Protein AF-A0A094SNA3-F1 (afdb_monomer_lite)

Sequence (88 aa):
MQLILAISMRDADALAAADQASIRAISGNFAAADRELTLDSPDRFSNISLLIATHTRKIPHLLPGLTQLLGRELQTDGKGVAIIENTR

Organism: NCBI:txid449393

Foldseek 3Di:
DLVVQLVVVQVVQQVVQQVVQVVCQVVVPDDPQKDWAQDCDPDPQNQKIKIKGWGKDFRDDPDPCPCVVVVHTHMHIHIHIDMHGHPD

pLDDT: mean 90.63, std 9.09, range [57.84, 98.25]

Radius of gyration: 17.02 Å; chains: 1; bounding box: 40×24×48 Å

Structure (mmCIF, N/CA/C/O backbone):
data_AF-A0A094SNA3-F1
#
_entry.id   AF-A0A094SNA3-F1
#
loop_
_atom_site.group_PDB
_atom_site.id
_atom_site.type_symbol
_atom_site.label_atom_id
_atom_site.label_alt_id
_atom_site.label_comp_id
_atom_site.label_asym_id
_atom_site.label_entity_id
_atom_site.label_seq_id
_atom_site.pdbx_PDB_ins_code
_atom_site.Cartn_x
_atom_site.Cartn_y
_atom_site.Cartn_z
_atom_site.occupancy
_atom_site.B_iso_or_equiv
_atom_site.auth_seq_id
_atom_site.auth_comp_id
_atom_site.auth_asym_id
_atom_site.auth_atom_id
_atom_site.pdbx_PDB_model_num
ATOM 1 N N . MET A 1 1 ? -13.473 12.336 17.096 1.00 84.06 1 MET A N 1
ATOM 2 C CA . MET A 1 1 ? -12.413 11.361 17.448 1.00 84.06 1 MET A CA 1
ATOM 3 C C . MET A 1 1 ? -12.231 10.275 16.390 1.00 84.06 1 MET A C 1
ATOM 5 O O . MET A 1 1 ? -11.170 10.263 15.787 1.00 84.06 1 MET A O 1
ATOM 9 N N . GLN A 1 2 ? -13.235 9.431 16.091 1.00 90.62 2 GLN A N 1
ATOM 10 C CA . GLN A 1 2 ? -13.118 8.344 15.090 1.00 90.62 2 GLN A CA 1
ATOM 11 C C . GLN A 1 2 ? -12.570 8.809 13.728 1.00 90.62 2 GLN A C 1
ATOM 13 O O . GLN A 1 2 ? -11.684 8.170 13.173 1.00 90.62 2 GLN A O 1
ATOM 18 N N . LEU A 1 3 ? -13.073 9.935 13.211 1.00 91.75 3 LEU A N 1
ATOM 19 C CA . LEU A 1 3 ? -12.637 10.485 11.926 1.00 91.75 3 LEU A CA 1
ATOM 20 C C . LEU A 1 3 ? -11.158 10.894 11.932 1.00 91.75 3 LEU A C 1
ATOM 22 O O . LEU A 1 3 ? -10.434 10.568 11.002 1.00 91.75 3 LEU A O 1
ATOM 26 N N . ILE A 1 4 ? -10.706 11.567 12.993 1.00 94.50 4 ILE A N 1
ATOM 27 C CA . ILE A 1 4 ? -9.307 12.001 13.133 1.00 94.50 4 ILE A CA 1
ATOM 28 C C . ILE A 1 4 ? -8.391 10.775 13.132 1.00 94.50 4 ILE A C 1
ATOM 30 O O . ILE A 1 4 ? -7.414 10.736 12.394 1.00 94.50 4 ILE A O 1
ATOM 34 N N . LEU A 1 5 ? -8.755 9.743 13.898 1.00 94.38 5 LEU A N 1
ATOM 35 C CA . LEU A 1 5 ? -7.981 8.509 13.991 1.00 94.38 5 LEU A CA 1
ATOM 36 C C . LEU A 1 5 ? -7.925 7.775 12.640 1.00 94.38 5 LEU A C 1
ATOM 38 O O . LEU A 1 5 ? -6.859 7.327 12.229 1.00 94.38 5 LEU A O 1
ATOM 42 N N . ALA A 1 6 ? -9.044 7.733 11.909 1.00 93.94 6 ALA A N 1
ATOM 43 C CA . ALA A 1 6 ? -9.100 7.181 10.557 1.00 93.94 6 ALA A CA 1
ATOM 44 C C . ALA A 1 6 ? -8.192 7.936 9.568 1.00 93.94 6 ALA A C 1
ATOM 46 O O . ALA A 1 6 ? -7.518 7.297 8.763 1.00 93.94 6 ALA A O 1
ATOM 47 N N . ILE A 1 7 ? -8.148 9.272 9.639 1.00 95.56 7 ILE A N 1
ATOM 48 C CA . ILE A 1 7 ? -7.278 10.100 8.789 1.00 95.56 7 ILE A CA 1
ATOM 49 C C . ILE A 1 7 ? -5.807 9.822 9.107 1.00 95.56 7 ILE A C 1
ATOM 51 O O . ILE A 1 7 ? -5.053 9.458 8.211 1.00 95.56 7 ILE A O 1
ATOM 55 N N . SER A 1 8 ? -5.409 9.890 10.380 1.00 96.44 8 SER A N 1
ATOM 56 C CA . SER A 1 8 ? -4.015 9.649 10.770 1.00 96.44 8 SER A CA 1
ATOM 57 C C . SER A 1 8 ? -3.535 8.240 10.411 1.00 96.44 8 SER A C 1
ATOM 59 O O . 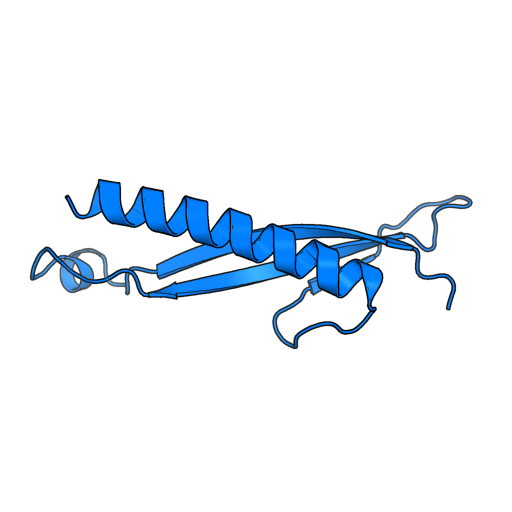SER A 1 8 ? -2.400 8.069 9.974 1.00 96.44 8 SER A O 1
ATOM 61 N N . MET A 1 9 ? -4.393 7.224 10.560 1.00 97.25 9 MET A N 1
ATOM 62 C CA . MET A 1 9 ? -4.062 5.862 10.130 1.00 97.25 9 MET A CA 1
ATOM 63 C C . MET A 1 9 ? -3.931 5.757 8.611 1.00 97.25 9 MET A C 1
ATOM 65 O O . MET A 1 9 ? -2.995 5.122 8.137 1.00 97.25 9 MET A O 1
ATOM 69 N N . ARG A 1 10 ? -4.827 6.396 7.847 1.00 96.25 10 ARG A N 1
ATOM 70 C CA . ARG A 1 10 ? -4.752 6.426 6.380 1.00 96.25 10 ARG A CA 1
ATOM 71 C C . ARG A 1 10 ? -3.439 7.041 5.901 1.00 96.25 10 ARG A C 1
ATOM 73 O O . ARG A 1 10 ? -2.823 6.483 4.997 1.00 96.25 10 ARG A O 1
ATOM 80 N N . ASP A 1 11 ? -3.013 8.149 6.500 1.00 97.12 11 ASP A N 1
ATOM 81 C CA . ASP A 1 11 ? -1.779 8.836 6.110 1.00 97.12 11 ASP A CA 1
ATOM 82 C C . ASP A 1 11 ? -0.544 7.982 6.435 1.00 97.12 11 ASP A C 1
ATOM 84 O O . ASP A 1 11 ? 0.343 7.819 5.595 1.00 97.12 11 ASP A O 1
ATOM 88 N N . ALA A 1 12 ? -0.522 7.358 7.618 1.00 97.56 12 ALA A N 1
ATOM 89 C CA . ALA A 1 12 ? 0.535 6.424 8.001 1.00 97.56 12 ALA A CA 1
ATOM 90 C C . ALA A 1 12 ? 0.605 5.206 7.061 1.00 97.56 12 ALA A C 1
ATOM 92 O O . ALA A 1 12 ? 1.696 4.772 6.694 1.00 97.56 12 ALA A O 1
ATOM 93 N N . ASP A 1 13 ? -0.545 4.674 6.643 1.00 97.75 13 ASP A N 1
ATOM 94 C CA . ASP A 1 13 ? -0.614 3.512 5.752 1.00 97.75 13 ASP A CA 1
ATOM 95 C C . ASP A 1 13 ? -0.233 3.849 4.315 1.00 97.75 13 ASP A C 1
ATOM 97 O O . ASP A 1 13 ? 0.401 3.034 3.650 1.00 97.75 13 ASP A O 1
ATOM 101 N N . ALA A 1 14 ? -0.565 5.050 3.836 1.00 97.44 14 ALA A N 1
ATOM 102 C CA . ALA A 1 14 ? -0.092 5.535 2.544 1.00 97.44 14 ALA A CA 1
ATOM 103 C C . ALA A 1 14 ? 1.439 5.666 2.528 1.00 97.44 14 ALA A C 1
ATOM 105 O O . ALA A 1 14 ? 2.081 5.218 1.578 1.00 97.44 14 ALA A O 1
ATOM 106 N N . LEU A 1 15 ? 2.030 6.205 3.602 1.00 98.25 15 LEU A N 1
ATOM 107 C CA . LEU A 1 15 ? 3.483 6.305 3.740 1.00 98.25 15 LEU A CA 1
ATOM 108 C C . LEU A 1 15 ? 4.147 4.921 3.795 1.00 98.25 15 LEU A C 1
ATOM 110 O O . LEU A 1 15 ? 5.112 4.674 3.074 1.00 98.25 15 LEU A O 1
ATOM 114 N N . ALA A 1 16 ? 3.605 4.002 4.598 1.00 98.12 16 ALA A N 1
ATOM 115 C CA . ALA A 1 16 ? 4.109 2.634 4.686 1.00 98.12 16 ALA A CA 1
ATOM 116 C C . ALA A 1 16 ? 4.007 1.897 3.342 1.00 98.12 16 ALA A C 1
ATOM 118 O O . ALA A 1 16 ? 4.938 1.20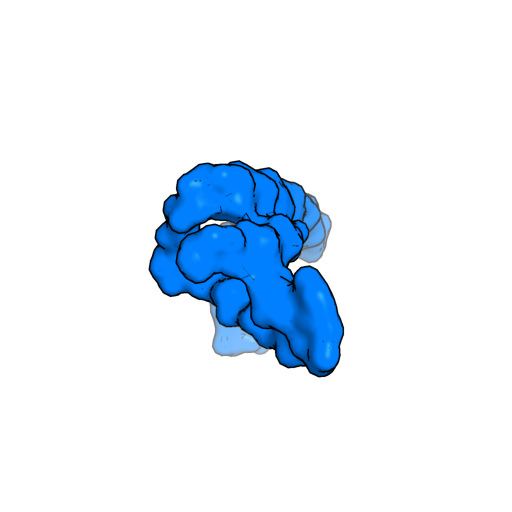3 2.942 1.00 98.12 16 ALA A O 1
ATOM 119 N N . ALA A 1 17 ? 2.899 2.060 2.617 1.00 98.19 17 ALA A N 1
ATOM 120 C CA . ALA A 1 17 ? 2.735 1.460 1.300 1.00 98.19 17 ALA A CA 1
ATOM 121 C C . ALA A 1 17 ? 3.740 2.031 0.282 1.00 98.19 17 ALA A C 1
ATOM 123 O O . ALA A 1 17 ? 4.268 1.277 -0.532 1.00 98.19 17 ALA A O 1
ATOM 124 N N . ALA A 1 18 ? 4.040 3.334 0.328 1.00 97.88 18 ALA A N 1
ATOM 125 C CA . ALA A 1 18 ? 5.037 3.963 -0.545 1.00 97.88 18 ALA A CA 1
ATOM 126 C C . ALA A 1 18 ? 6.467 3.459 -0.275 1.00 97.88 18 ALA A C 1
ATOM 128 O O . ALA A 1 18 ? 7.208 3.167 -1.218 1.00 97.88 18 ALA A O 1
ATOM 129 N N . ASP A 1 19 ? 6.833 3.294 0.997 1.00 98.00 19 ASP A N 1
ATOM 130 C CA . ASP A 1 19 ? 8.104 2.682 1.401 1.00 98.00 19 ASP A CA 1
ATOM 131 C C . ASP A 1 19 ? 8.208 1.232 0.896 1.00 98.00 19 ASP A C 1
ATOM 133 O O . ASP A 1 19 ? 9.172 0.849 0.230 1.00 98.00 19 ASP A O 1
ATOM 137 N N . GLN A 1 20 ? 7.144 0.448 1.092 1.00 97.88 20 GLN A N 1
ATOM 138 C CA . GLN A 1 20 ? 7.054 -0.919 0.581 1.00 97.88 20 GLN A CA 1
ATOM 139 C C . GLN A 1 20 ? 7.183 -0.988 -0.945 1.00 97.88 20 GLN A C 1
ATOM 141 O O . GLN A 1 20 ? 7.944 -1.817 -1.440 1.00 97.88 20 GLN A O 1
ATOM 146 N N . ALA A 1 21 ? 6.482 -0.128 -1.690 1.00 98.00 21 ALA A N 1
ATOM 147 C CA . ALA A 1 21 ? 6.593 -0.069 -3.147 1.00 98.00 21 ALA A CA 1
ATOM 148 C C . ALA A 1 21 ? 8.042 0.201 -3.577 1.00 98.00 21 ALA A C 1
ATOM 150 O O . ALA A 1 21 ? 8.550 -0.471 -4.469 1.00 98.00 21 ALA A O 1
ATOM 151 N N 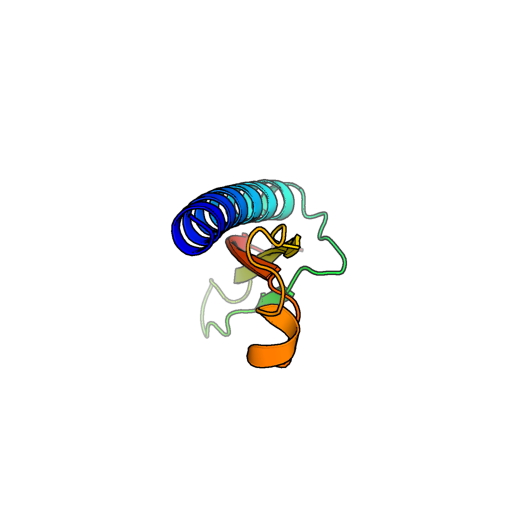. SER A 1 22 ? 8.728 1.118 -2.892 1.00 97.38 22 SER A N 1
ATOM 152 C CA . SER A 1 22 ? 10.121 1.476 -3.183 1.00 97.38 22 SER A CA 1
ATOM 153 C C . SER A 1 22 ? 11.081 0.307 -2.938 1.00 97.38 22 SER A C 1
ATOM 155 O O . SER A 1 22 ? 11.838 -0.077 -3.828 1.00 97.38 22 SER A O 1
ATOM 157 N N . ILE A 1 23 ? 11.017 -0.319 -1.758 1.00 97.50 23 ILE A N 1
ATOM 158 C CA . ILE A 1 23 ? 11.876 -1.461 -1.401 1.00 97.50 23 ILE A CA 1
ATOM 159 C C . ILE A 1 23 ? 11.656 -2.637 -2.362 1.00 97.50 23 ILE A C 1
ATOM 161 O O . ILE A 1 23 ? 12.609 -3.292 -2.797 1.00 97.50 23 ILE A O 1
ATOM 165 N N . ARG A 1 24 ? 10.399 -2.920 -2.710 1.00 96.06 24 ARG A N 1
ATOM 166 C CA . ARG A 1 24 ? 10.035 -4.037 -3.588 1.00 96.06 24 ARG A CA 1
ATOM 167 C C . ARG A 1 24 ? 10.408 -3.768 -5.043 1.00 96.06 24 ARG A C 1
ATOM 169 O O . ARG A 1 24 ? 10.900 -4.681 -5.695 1.00 96.06 24 ARG A O 1
ATOM 176 N N . ALA A 1 25 ? 10.271 -2.530 -5.518 1.00 95.06 25 ALA A N 1
ATOM 177 C CA . ALA A 1 25 ? 10.719 -2.121 -6.848 1.00 95.06 25 ALA A CA 1
ATOM 178 C C . ALA A 1 25 ? 12.230 -2.313 -7.036 1.00 95.06 25 ALA A C 1
ATOM 180 O O . ALA A 1 25 ? 12.659 -2.829 -8.062 1.00 95.06 25 ALA A O 1
ATOM 181 N N . ILE A 1 26 ? 13.026 -1.960 -6.020 1.00 93.56 26 ILE A N 1
ATOM 182 C CA . ILE A 1 26 ? 14.487 -2.115 -6.050 1.00 93.56 26 ILE A CA 1
ATOM 183 C C . ILE A 1 26 ? 14.893 -3.588 -5.940 1.00 93.56 26 ILE A C 1
ATOM 185 O O . ILE A 1 26 ? 15.755 -4.059 -6.675 1.00 93.56 26 ILE A O 1
ATOM 189 N N . SER A 1 27 ? 14.296 -4.322 -4.999 1.00 94.12 27 SER A N 1
ATOM 190 C CA . SER A 1 27 ? 14.685 -5.714 -4.737 1.00 94.12 27 SER A CA 1
ATOM 191 C C . SER A 1 27 ? 14.134 -6.709 -5.759 1.00 94.12 27 SER A C 1
ATOM 193 O O . SER A 1 27 ? 14.662 -7.812 -5.879 1.00 94.12 27 SER A O 1
ATOM 195 N N . GLY A 1 28 ? 13.057 -6.358 -6.466 1.00 92.44 28 GLY A N 1
ATOM 196 C CA . GLY A 1 28 ? 12.325 -7.266 -7.348 1.00 92.44 28 GLY A CA 1
ATOM 197 C C . GLY A 1 28 ? 11.557 -8.375 -6.617 1.00 92.44 28 GLY A C 1
ATOM 198 O O . GLY A 1 28 ? 11.073 -9.295 -7.274 1.00 92.44 28 GLY A O 1
ATOM 199 N N . ASN A 1 29 ? 11.459 -8.308 -5.284 1.00 93.94 29 ASN A N 1
ATOM 200 C CA . ASN A 1 29 ? 10.747 -9.274 -4.449 1.00 93.94 29 ASN A CA 1
ATOM 201 C C . ASN A 1 29 ? 9.350 -8.740 -4.117 1.00 93.94 29 ASN A C 1
ATOM 203 O O . ASN A 1 29 ? 9.167 -7.999 -3.149 1.00 93.94 29 ASN A O 1
ATOM 207 N N . PHE A 1 30 ? 8.362 -9.102 -4.934 1.00 93.12 30 PHE A N 1
ATOM 208 C CA . PHE A 1 30 ? 6.990 -8.610 -4.794 1.00 93.12 30 PHE A CA 1
ATOM 209 C C . PHE A 1 30 ? 6.182 -9.440 -3.793 1.00 93.12 30 PHE A C 1
ATOM 211 O O . PHE A 1 30 ? 6.341 -10.658 -3.688 1.00 93.12 30 PHE A O 1
ATOM 218 N N . ALA A 1 31 ? 5.300 -8.779 -3.045 1.00 95.25 31 ALA A N 1
ATOM 219 C CA . ALA A 1 31 ? 4.347 -9.456 -2.177 1.00 95.25 31 ALA A CA 1
ATOM 220 C C . ALA A 1 31 ? 3.155 -9.977 -2.993 1.00 95.25 31 ALA A C 1
ATOM 222 O O . ALA A 1 31 ? 2.793 -9.411 -4.018 1.00 95.25 31 ALA A O 1
ATOM 223 N N . ALA A 1 32 ? 2.467 -11.006 -2.492 1.00 94.38 32 ALA A N 1
ATOM 224 C CA . ALA A 1 32 ? 1.292 -11.572 -3.167 1.00 94.38 32 ALA A CA 1
ATOM 225 C C . ALA A 1 32 ? 0.134 -10.569 -3.360 1.00 94.38 32 ALA A C 1
ATOM 227 O O . ALA A 1 32 ? -0.709 -10.756 -4.231 1.00 94.38 32 ALA A O 1
ATOM 228 N N . ALA A 1 33 ? 0.074 -9.523 -2.530 1.00 92.88 33 ALA A N 1
ATOM 229 C CA . ALA A 1 33 ? -0.924 -8.459 -2.624 1.00 92.88 33 ALA A CA 1
ATOM 230 C C . ALA A 1 33 ? -0.522 -7.326 -3.586 1.00 92.88 33 ALA A C 1
ATOM 232 O O . ALA A 1 33 ? -1.327 -6.421 -3.824 1.00 92.88 33 ALA A O 1
ATOM 233 N N . ASP A 1 34 ? 0.704 -7.352 -4.109 1.00 95.25 34 ASP A N 1
ATOM 234 C CA . ASP A 1 34 ? 1.180 -6.325 -5.023 1.00 95.25 34 ASP A CA 1
ATOM 235 C C . ASP A 1 34 ? 0.601 -6.518 -6.409 1.00 95.25 34 ASP A C 1
ATOM 237 O O . ASP A 1 34 ? 0.272 -7.625 -6.840 1.00 95.25 34 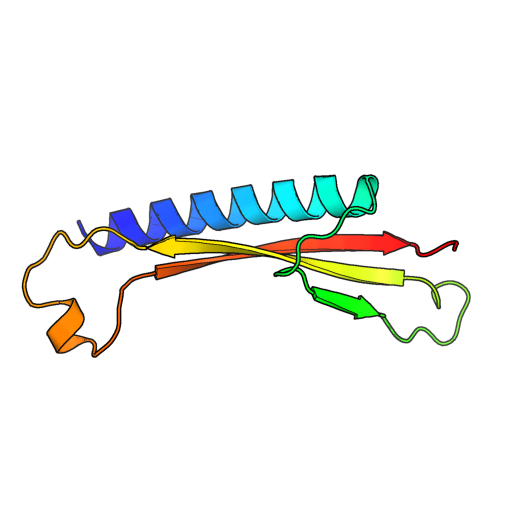ASP A O 1
ATO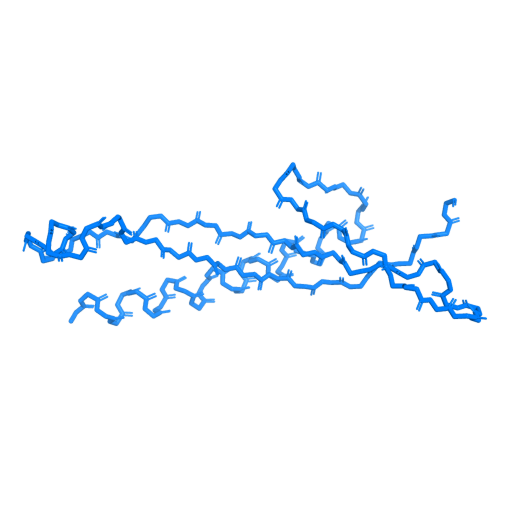M 241 N N . ARG A 1 35 ? 0.470 -5.402 -7.118 1.00 96.25 35 ARG A N 1
ATOM 242 C CA . ARG A 1 35 ? 0.039 -5.405 -8.508 1.00 96.25 35 ARG A CA 1
ATOM 243 C C . ARG A 1 35 ? 1.113 -4.776 -9.357 1.00 96.25 35 ARG A C 1
ATOM 245 O O . ARG A 1 35 ? 1.487 -3.632 -9.123 1.00 96.25 35 ARG A O 1
ATOM 252 N N . GLU A 1 36 ? 1.557 -5.515 -10.356 1.00 93.94 36 GLU A N 1
ATOM 253 C CA . GLU A 1 36 ? 2.369 -4.983 -11.434 1.00 93.94 36 GLU A CA 1
ATOM 254 C C . GLU A 1 36 ? 1.453 -4.646 -12.614 1.00 93.94 36 GLU A C 1
ATOM 256 O O . GLU A 1 36 ? 0.640 -5.469 -13.037 1.00 93.94 36 GLU A O 1
ATOM 261 N N . LEU A 1 37 ? 1.552 -3.418 -13.113 1.00 91.88 37 LEU A N 1
ATOM 262 C CA . LEU A 1 37 ? 0.866 -2.959 -14.312 1.00 91.88 37 LEU A CA 1
ATOM 263 C C . LEU A 1 37 ? 1.921 -2.569 -15.339 1.00 91.88 37 LEU A C 1
ATOM 265 O O . LEU A 1 37 ? 2.540 -1.511 -15.221 1.00 91.88 37 LEU A O 1
ATOM 269 N N . THR A 1 38 ? 2.128 -3.422 -16.335 1.00 88.19 38 THR A N 1
ATOM 270 C CA . THR A 1 38 ? 3.008 -3.112 -17.462 1.00 88.19 38 THR A CA 1
ATOM 271 C C . THR A 1 38 ? 2.438 -1.940 -18.250 1.00 88.19 38 THR A C 1
ATOM 273 O O . THR A 1 38 ? 1.241 -1.896 -18.547 1.00 88.19 38 THR A O 1
ATOM 276 N N . LEU A 1 39 ? 3.288 -0.962 -18.550 1.00 83.44 39 LEU A N 1
ATOM 277 C CA . LEU A 1 39 ? 2.924 0.186 -19.362 1.00 83.44 39 LEU A CA 1
ATOM 278 C C . LEU A 1 39 ? 3.215 -0.136 -20.826 1.00 83.44 39 LEU A C 1
ATOM 280 O O . LEU A 1 39 ? 4.374 -0.264 -21.214 1.00 83.44 39 LEU A O 1
ATOM 284 N N . ASP A 1 40 ? 2.166 -0.225 -21.644 1.00 75.88 40 ASP A N 1
ATOM 285 C CA . ASP A 1 40 ? 2.328 -0.347 -23.092 1.00 75.88 40 ASP A CA 1
ATOM 286 C C . ASP A 1 40 ? 2.949 0.941 -23.645 1.00 75.88 40 ASP A C 1
ATOM 288 O O . ASP A 1 40 ? 2.299 1.986 -23.750 1.00 75.88 40 ASP A O 1
ATOM 292 N N . SER A 1 41 ? 4.233 0.866 -23.994 1.00 69.75 41 SER A N 1
ATOM 293 C CA . SER A 1 41 ? 4.956 1.934 -24.673 1.00 69.75 41 SER A CA 1
ATOM 294 C C . SER A 1 41 ? 5.399 1.456 -26.058 1.00 69.75 41 SER A C 1
ATOM 296 O O . SER A 1 41 ? 6.073 0.431 -26.152 1.00 69.75 41 SER A O 1
ATOM 298 N N . PRO A 1 42 ? 5.066 2.183 -27.141 1.00 70.19 42 PRO A N 1
ATOM 299 C CA . PRO A 1 42 ? 5.440 1.804 -28.506 1.00 70.19 42 PRO A CA 1
ATOM 300 C C . PRO A 1 42 ? 6.931 2.024 -28.843 1.00 70.19 42 PRO A C 1
ATOM 302 O O . PRO A 1 42 ? 7.313 1.879 -30.000 1.00 70.19 42 PRO A O 1
ATOM 305 N N . ASP A 1 43 ? 7.771 2.389 -27.869 1.00 68.56 43 ASP A N 1
ATOM 306 C CA . ASP A 1 43 ? 9.188 2.739 -28.053 1.00 68.56 43 ASP A CA 1
ATOM 307 C C . ASP A 1 43 ? 10.065 2.094 -26.951 1.00 68.56 43 ASP A C 1
ATOM 309 O O . ASP A 1 43 ? 9.573 1.309 -26.144 1.00 68.56 43 ASP A O 1
ATOM 313 N N . ARG A 1 44 ? 11.358 2.446 -26.878 1.00 64.12 44 ARG A N 1
ATOM 314 C CA . ARG A 1 44 ? 12.418 2.056 -25.904 1.00 64.12 44 ARG A CA 1
ATOM 315 C C . ARG A 1 44 ? 12.070 1.994 -24.401 1.00 64.12 44 ARG A C 1
ATOM 317 O O . ARG A 1 44 ? 12.931 1.645 -23.599 1.00 64.12 44 ARG A O 1
ATOM 324 N N . PHE A 1 45 ? 10.844 2.331 -24.017 1.00 65.50 45 PHE A N 1
ATOM 325 C CA . PHE A 1 45 ? 10.282 2.192 -22.674 1.00 65.50 45 PHE A CA 1
ATOM 326 C C . PHE A 1 45 ? 9.304 1.009 -22.558 1.00 65.50 45 PHE A C 1
ATOM 328 O O . PHE A 1 45 ? 8.552 0.938 -21.590 1.00 65.50 45 PHE A O 1
ATOM 335 N N . SER A 1 46 ? 9.313 0.070 -23.513 1.00 67.25 46 SER A N 1
ATOM 336 C CA . SER A 1 46 ? 8.446 -1.123 -23.530 1.00 67.25 46 SER A CA 1
ATOM 337 C C . SER A 1 46 ? 8.585 -2.027 -22.299 1.00 67.25 46 SER A C 1
ATOM 339 O O . SER A 1 46 ? 7.782 -2.931 -22.100 1.00 67.25 46 SER A O 1
ATOM 341 N N . ASN A 1 47 ? 9.610 -1.793 -21.481 1.00 81.25 47 ASN A N 1
ATOM 342 C CA . ASN A 1 47 ? 9.962 -2.611 -20.330 1.00 81.25 47 ASN A CA 1
ATOM 343 C C . ASN A 1 47 ? 9.642 -1.925 -18.992 1.00 81.25 47 ASN A C 1
ATOM 345 O O . ASN A 1 47 ? 10.177 -2.324 -17.963 1.00 81.25 47 ASN A O 1
ATOM 349 N N . ILE A 1 48 ? 8.823 -0.870 -18.979 1.00 88.50 48 ILE A N 1
ATOM 350 C CA . ILE A 1 48 ? 8.444 -0.186 -17.739 1.00 88.50 48 ILE A CA 1
ATOM 351 C C . ILE A 1 48 ? 7.131 -0.758 -17.198 1.00 88.50 48 ILE A C 1
ATOM 353 O O . ILE A 1 48 ? 6.131 -0.826 -17.913 1.00 88.50 48 ILE A O 1
ATOM 357 N N . SER A 1 49 ? 7.102 -1.077 -15.906 1.00 91.56 49 SER A N 1
ATOM 358 C CA . SER A 1 49 ? 5.867 -1.384 -15.181 1.00 91.56 49 SER A CA 1
ATOM 359 C C . SER A 1 49 ? 5.685 -0.456 -13.977 1.00 91.56 49 SER A C 1
ATOM 361 O O . SER A 1 49 ? 6.639 0.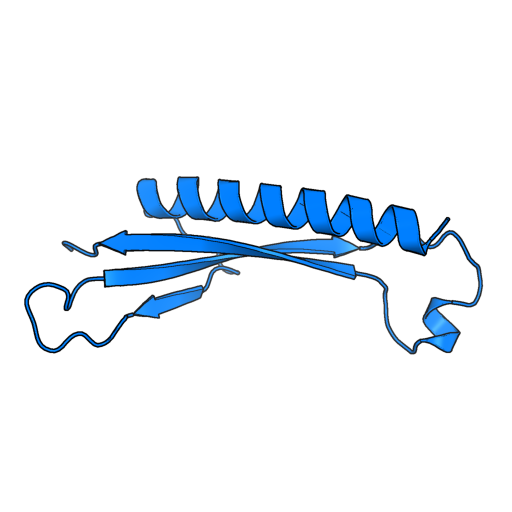039 -13.377 1.00 91.56 49 SER A O 1
ATOM 363 N N . LEU A 1 50 ? 4.431 -0.236 -13.592 1.00 94.12 50 LEU A N 1
ATOM 364 C CA . LEU A 1 50 ? 4.051 0.338 -12.304 1.00 94.12 50 LEU A CA 1
ATOM 365 C C . LEU A 1 50 ? 3.875 -0.788 -11.289 1.00 94.12 50 LEU A C 1
ATOM 367 O O . LEU A 1 50 ? 3.038 -1.669 -11.479 1.00 94.12 50 LEU A O 1
ATOM 371 N N . LEU A 1 51 ? 4.604 -0.725 -10.182 1.00 96.31 51 LEU A N 1
ATOM 372 C CA . LEU A 1 51 ? 4.374 -1.560 -9.013 1.00 96.31 51 LEU A CA 1
ATOM 373 C C . LEU A 1 51 ? 3.475 -0.812 -8.027 1.00 96.31 51 LEU A C 1
ATOM 375 O O . LEU A 1 51 ? 3.820 0.269 -7.552 1.00 96.31 51 LEU A O 1
ATOM 379 N N . ILE A 1 52 ? 2.337 -1.409 -7.690 1.00 97.69 52 ILE A N 1
ATOM 380 C CA . ILE A 1 52 ? 1.395 -0.905 -6.694 1.00 97.69 52 ILE A CA 1
ATOM 381 C C . ILE A 1 52 ? 1.476 -1.804 -5.464 1.00 97.69 52 ILE A C 1
ATOM 383 O O . ILE A 1 52 ? 1.005 -2.944 -5.494 1.00 97.69 52 ILE A O 1
ATOM 387 N N . ALA A 1 53 ? 2.027 -1.271 -4.375 1.00 97.94 53 ALA A N 1
ATOM 388 C CA . ALA A 1 53 ? 2.004 -1.915 -3.068 1.00 97.94 53 ALA A CA 1
ATOM 389 C C . ALA A 1 53 ? 0.778 -1.464 -2.272 1.00 97.94 53 ALA A C 1
ATOM 391 O O . ALA A 1 53 ? 0.398 -0.290 -2.298 1.00 97.94 53 ALA A O 1
ATOM 392 N N . THR A 1 54 ? 0.167 -2.397 -1.543 1.00 96.88 54 THR A N 1
ATOM 393 C CA . THR A 1 54 ? -1.005 -2.120 -0.704 1.00 96.88 54 THR A CA 1
ATOM 394 C C . THR A 1 54 ? -0.701 -2.399 0.765 1.00 96.88 54 THR A C 1
ATOM 396 O O . THR A 1 54 ? -0.168 -3.456 1.105 1.00 96.88 54 THR A O 1
ATOM 399 N N . HIS A 1 55 ? -1.086 -1.467 1.638 1.00 96.38 55 HIS A N 1
ATOM 400 C CA . HIS A 1 55 ? -1.046 -1.618 3.088 1.00 96.38 55 HIS A CA 1
ATOM 401 C C . HIS A 1 55 ? -2.445 -1.398 3.677 1.00 96.38 55 HIS A C 1
ATOM 403 O O . HIS A 1 55 ? -2.985 -0.293 3.651 1.00 96.38 55 HIS A O 1
ATOM 409 N N . THR A 1 56 ? -3.042 -2.461 4.214 1.00 94.69 56 THR A N 1
ATOM 410 C CA . THR A 1 56 ? -4.410 -2.457 4.754 1.00 94.69 56 THR A CA 1
ATOM 411 C C . THR A 1 56 ? -4.372 -2.744 6.247 1.00 94.69 56 THR A C 1
ATOM 413 O O . THR A 1 56 ? -3.777 -3.736 6.672 1.00 94.69 56 THR A O 1
ATOM 416 N N . ARG A 1 57 ? -5.049 -1.917 7.050 1.00 95.06 57 ARG A N 1
ATOM 417 C CA . ARG A 1 57 ? -5.230 -2.152 8.489 1.00 95.06 57 ARG A CA 1
ATOM 418 C C . ARG A 1 57 ? -6.668 -1.877 8.916 1.00 95.06 57 ARG A C 1
ATOM 420 O O . ARG A 1 57 ? -7.328 -0.975 8.405 1.00 95.06 57 ARG A O 1
ATOM 427 N N . LYS A 1 58 ? -7.163 -2.643 9.891 1.00 94.88 58 LYS A N 1
ATOM 428 C CA . LYS A 1 58 ? -8.459 -2.359 10.525 1.00 94.88 58 LYS A CA 1
ATOM 429 C C . LYS A 1 58 ? -8.342 -1.112 11.398 1.00 94.88 58 LYS A C 1
ATOM 431 O O . LYS A 1 58 ? -7.390 -0.981 12.164 1.00 94.88 58 LYS A O 1
ATOM 436 N N . ILE A 1 59 ? -9.323 -0.221 11.307 1.00 93.81 59 ILE A N 1
ATOM 437 C CA . ILE A 1 59 ? -9.414 0.972 12.150 1.00 93.81 59 ILE A CA 1
ATOM 438 C C . ILE A 1 59 ? -10.161 0.584 13.436 1.00 93.81 59 ILE A C 1
ATOM 440 O O . ILE A 1 59 ? -11.285 0.085 13.348 1.00 93.81 59 ILE A O 1
ATOM 444 N N . PRO A 1 60 ? -9.597 0.834 14.632 1.00 90.19 60 PRO A N 1
ATOM 445 C CA . PRO A 1 60 ? -10.282 0.563 15.892 1.00 90.19 60 PRO A CA 1
ATOM 446 C C . PRO A 1 60 ? -11.627 1.292 15.994 1.00 90.19 60 PRO A C 1
ATOM 448 O O . PRO A 1 60 ? -11.749 2.458 15.611 1.00 90.19 60 PRO A O 1
ATOM 451 N N . HIS A 1 61 ? -12.638 0.624 16.547 1.00 89.25 61 HIS A N 1
ATOM 452 C CA . HIS A 1 61 ? -13.955 1.221 16.763 1.00 89.25 61 HIS A CA 1
ATOM 453 C C . HIS A 1 61 ? -13.994 1.936 18.114 1.00 89.25 61 HIS A C 1
ATOM 455 O O . HIS A 1 61 ? -13.949 1.297 19.161 1.00 89.25 61 HIS A O 1
ATOM 461 N N . LEU A 1 62 ? -14.099 3.263 18.090 1.00 89.19 62 LEU A N 1
ATOM 462 C CA . LEU A 1 62 ? -14.283 4.081 19.292 1.00 89.19 62 LEU A CA 1
ATOM 463 C C . LEU A 1 62 ? -15.759 4.372 19.578 1.00 89.19 62 LEU A C 1
ATOM 465 O O . LEU A 1 62 ? -16.124 4.650 20.716 1.00 89.19 62 LEU A O 1
ATOM 469 N N . LEU A 1 63 ? -16.599 4.349 18.541 1.00 89.31 63 LEU A N 1
ATOM 470 C CA . LEU A 1 63 ? -18.034 4.601 18.638 1.00 89.31 63 LEU A CA 1
ATOM 471 C C . LEU A 1 63 ? -18.805 3.277 18.491 1.00 89.31 63 LEU A C 1
ATOM 473 O O . LEU A 1 63 ? -18.756 2.676 17.413 1.00 89.31 63 LEU A O 1
ATOM 477 N N . PRO A 1 64 ? -19.525 2.819 19.534 1.00 87.75 64 PRO A N 1
ATOM 478 C CA . PRO A 1 64 ? -20.404 1.655 19.440 1.00 87.75 64 PRO A CA 1
ATOM 479 C C . PRO A 1 64 ? -21.484 1.863 18.372 1.00 87.75 64 PRO A C 1
ATOM 481 O O . PRO A 1 64 ? -21.935 2.987 18.159 1.00 87.75 64 PRO A O 1
ATOM 484 N N . GLY A 1 65 ? -21.921 0.800 17.693 1.00 87.81 65 GLY A N 1
ATOM 485 C CA . GLY A 1 65 ? -22.997 0.901 16.695 1.00 87.81 65 GLY A CA 1
ATOM 486 C C . GLY A 1 65 ? -22.551 1.355 15.299 1.00 87.81 65 GLY A C 1
ATOM 487 O O . GLY A 1 65 ? -23.281 1.159 14.329 1.00 87.81 65 GLY A O 1
ATOM 488 N N . LEU A 1 66 ? -21.362 1.957 15.163 1.00 87.25 66 LEU A N 1
ATOM 489 C CA . LEU A 1 66 ? -20.962 2.638 13.928 1.00 87.25 66 LEU A CA 1
ATOM 490 C C . LEU A 1 66 ? -20.770 1.684 12.741 1.00 87.25 66 LEU A C 1
ATOM 492 O O . LEU A 1 66 ? -21.187 1.997 11.630 1.00 87.25 66 LEU A O 1
ATOM 496 N N . THR A 1 67 ? -20.170 0.513 12.951 1.00 87.62 67 THR A N 1
ATOM 497 C CA . THR A 1 67 ? -20.010 -0.478 11.875 1.00 87.62 67 THR A CA 1
ATOM 498 C C . THR A 1 67 ? -21.316 -1.150 11.492 1.00 87.62 67 THR A C 1
ATOM 500 O O . THR A 1 67 ? -21.517 -1.413 10.308 1.00 87.62 67 THR A O 1
ATOM 503 N N . GLN A 1 68 ? -22.226 -1.373 12.450 1.00 91.69 68 GLN A N 1
ATOM 504 C CA . GLN A 1 68 ? -23.578 -1.841 12.135 1.00 91.69 68 GLN A CA 1
ATOM 505 C C . GLN A 1 68 ? -24.328 -0.810 11.284 1.00 91.69 68 GLN A C 1
ATOM 507 O O . GLN A 1 68 ? -24.978 -1.184 10.313 1.00 91.69 68 GLN A O 1
ATOM 512 N N . LEU A 1 69 ? -24.183 0.482 11.595 1.00 90.12 69 LEU A N 1
ATOM 513 C CA . LEU A 1 69 ? -24.794 1.570 10.831 1.00 90.12 69 LEU A CA 1
ATOM 514 C C . LEU A 1 69 ? -24.201 1.715 9.419 1.00 90.12 69 LEU A C 1
ATOM 516 O O . LEU A 1 69 ? -24.930 1.997 8.474 1.00 90.12 69 LEU A O 1
ATOM 520 N N . LEU A 1 70 ? -22.888 1.521 9.259 1.00 88.75 70 LEU A N 1
ATOM 521 C CA . LEU A 1 70 ? -22.206 1.629 7.963 1.00 88.75 70 LEU A CA 1
ATOM 522 C C . LEU A 1 70 ? -22.279 0.350 7.113 1.00 88.75 70 LEU A C 1
ATOM 524 O O . LEU A 1 70 ? -21.913 0.393 5.937 1.00 88.75 70 LEU A O 1
ATOM 528 N N . GLY A 1 71 ? -22.697 -0.777 7.698 1.00 90.25 71 GLY A N 1
ATOM 529 C CA . GLY A 1 71 ? -22.788 -2.079 7.028 1.00 90.25 71 GLY A CA 1
ATOM 530 C C . GLY A 1 71 ? -21.441 -2.680 6.611 1.00 90.25 71 GLY A C 1
ATOM 531 O O . GLY A 1 71 ? -21.406 -3.574 5.770 1.00 90.25 71 GLY A O 1
ATOM 532 N N . ARG A 1 72 ? -20.322 -2.179 7.150 1.00 88.50 72 ARG A N 1
ATOM 533 C CA . ARG A 1 72 ? -18.962 -2.632 6.819 1.00 88.50 72 ARG A CA 1
ATOM 534 C C . ARG A 1 72 ? -17.985 -2.368 7.954 1.00 88.50 72 ARG A C 1
ATOM 536 O O . ARG A 1 72 ? -18.195 -1.473 8.774 1.00 88.50 72 ARG A O 1
ATOM 543 N N . GLU A 1 73 ? -16.891 -3.122 7.962 1.00 89.81 73 GLU A N 1
ATOM 544 C CA . GLU A 1 73 ? -15.754 -2.824 8.828 1.00 89.81 73 GLU A CA 1
ATOM 545 C C . GLU A 1 73 ? -15.057 -1.529 8.393 1.00 89.81 73 GLU A C 1
ATOM 547 O O . GLU A 1 73 ? -15.000 -1.185 7.208 1.00 89.81 73 GLU A O 1
ATOM 552 N N . LEU A 1 74 ? -14.517 -0.806 9.373 1.00 91.56 74 LEU A N 1
ATOM 553 C CA . LEU A 1 74 ? -13.661 0.339 9.111 1.00 91.56 74 LEU A CA 1
ATOM 554 C C . LEU A 1 74 ? -12.239 -0.163 8.874 1.00 91.56 74 LEU A C 1
ATOM 556 O O . LEU A 1 74 ? -11.626 -0.764 9.754 1.00 91.56 74 LEU A O 1
ATOM 560 N N . GLN A 1 75 ? -11.707 0.105 7.689 1.00 94.62 75 GLN A N 1
ATOM 561 C CA . GLN A 1 75 ? -10.339 -0.242 7.326 1.00 94.62 75 GLN A CA 1
ATOM 562 C C . GLN A 1 75 ? -9.707 0.872 6.499 1.00 94.62 75 GLN A C 1
ATOM 564 O O . GLN A 1 75 ? -10.401 1.627 5.812 1.00 94.62 75 GLN A O 1
ATOM 569 N N . THR A 1 76 ? -8.389 0.956 6.565 1.00 95.31 76 THR A N 1
ATOM 570 C CA . THR A 1 76 ? -7.569 1.747 5.654 1.00 95.31 76 THR A CA 1
ATOM 571 C C . THR A 1 76 ? -7.189 0.919 4.431 1.00 95.31 76 THR A C 1
ATOM 573 O O . THR A 1 76 ? -7.127 -0.307 4.478 1.00 95.31 76 THR A O 1
ATOM 576 N N . ASP A 1 77 ? -6.912 1.603 3.328 1.00 95.06 77 ASP A N 1
ATOM 577 C CA . ASP A 1 77 ? -6.344 1.017 2.114 1.00 95.06 77 ASP A CA 1
ATOM 578 C C . ASP A 1 77 ? -5.273 1.986 1.600 1.00 95.06 77 ASP A C 1
ATOM 580 O O . ASP A 1 77 ? -5.544 2.873 0.788 1.00 95.06 77 ASP A O 1
ATOM 584 N N . GLY A 1 78 ? -4.080 1.901 2.191 1.00 96.25 78 GLY A N 1
ATOM 585 C CA . GLY A 1 78 ? -2.918 2.683 1.789 1.00 96.25 78 GLY A CA 1
ATOM 586 C C . GLY A 1 78 ? -2.317 2.105 0.515 1.00 96.25 78 GLY A C 1
ATOM 587 O O . GLY A 1 78 ? -2.086 0.899 0.433 1.00 96.25 78 GLY A O 1
ATOM 588 N N . LYS A 1 79 ? -2.053 2.956 -0.479 1.00 97.44 79 LYS A N 1
ATOM 589 C CA . LYS A 1 79 ? -1.425 2.549 -1.740 1.00 97.44 79 LYS A CA 1
ATOM 590 C C . LYS A 1 79 ? -0.133 3.314 -1.957 1.00 97.44 79 LYS A C 1
ATOM 592 O O . LYS A 1 79 ? -0.119 4.538 -1.867 1.00 97.44 79 LYS A O 1
ATOM 597 N N . GLY A 1 80 ? 0.921 2.574 -2.263 1.00 97.38 80 GLY A N 1
ATOM 598 C CA . GLY A 1 80 ? 2.204 3.092 -2.703 1.00 97.38 80 GLY A CA 1
ATOM 599 C C . GLY A 1 80 ? 2.441 2.701 -4.146 1.00 97.38 80 GLY A C 1
ATOM 600 O O . GLY A 1 80 ? 2.029 1.620 -4.567 1.00 97.38 80 GLY A O 1
ATOM 601 N N . VAL A 1 81 ? 3.094 3.577 -4.900 1.00 97.38 81 VAL A N 1
ATOM 602 C CA . VAL A 1 81 ? 3.398 3.345 -6.310 1.00 97.38 81 VAL A CA 1
ATOM 603 C C . VAL A 1 81 ? 4.887 3.547 -6.527 1.00 97.38 81 VAL A C 1
ATOM 605 O O . VAL A 1 81 ? 5.447 4.543 -6.075 1.00 97.38 81 VAL A O 1
ATOM 608 N N . ALA A 1 82 ? 5.507 2.611 -7.232 1.00 96.81 82 ALA A N 1
ATOM 609 C CA . ALA A 1 82 ? 6.874 2.715 -7.710 1.00 96.81 82 ALA A CA 1
ATOM 610 C C . ALA A 1 82 ? 6.934 2.324 -9.189 1.00 96.81 82 ALA A C 1
ATOM 612 O O . ALA A 1 82 ? 6.071 1.604 -9.689 1.00 96.81 82 ALA A O 1
ATOM 613 N N . ILE A 1 83 ? 7.950 2.816 -9.888 1.00 93.56 83 ILE A N 1
ATOM 614 C CA . ILE A 1 83 ? 8.232 2.439 -11.273 1.00 93.56 83 ILE A CA 1
ATOM 615 C C . ILE A 1 83 ? 9.326 1.376 -11.243 1.00 93.56 83 ILE A C 1
ATOM 617 O O . ILE A 1 83 ? 10.305 1.523 -10.511 1.00 93.56 83 ILE A O 1
ATOM 621 N N . ILE A 1 84 ? 9.157 0.322 -12.033 1.00 92.50 84 ILE A N 1
ATOM 622 C CA . ILE A 1 84 ? 10.179 -0.697 -12.258 1.00 92.50 84 ILE A CA 1
ATOM 623 C C . ILE A 1 84 ? 10.527 -0.761 -13.740 1.00 92.50 84 ILE A C 1
ATOM 625 O O . ILE A 1 84 ? 9.652 -0.689 -14.600 1.00 92.50 84 ILE A O 1
ATOM 629 N N . GLU A 1 85 ? 11.815 -0.912 -14.024 1.00 86.75 85 GLU A N 1
ATOM 630 C CA . GLU A 1 85 ? 12.321 -1.229 -15.356 1.00 86.75 85 GLU A CA 1
ATOM 631 C C . GLU A 1 85 ? 12.663 -2.717 -15.388 1.00 86.75 85 GLU A C 1
ATOM 633 O O . GLU A 1 85 ? 13.556 -3.191 -14.683 1.00 86.75 85 GLU A O 1
ATOM 638 N N . ASN A 1 86 ? 11.922 -3.473 -16.186 1.00 72.50 86 ASN A N 1
ATOM 639 C CA . ASN A 1 86 ? 12.084 -4.904 -16.331 1.00 72.50 86 ASN A CA 1
ATOM 640 C C . ASN A 1 86 ? 13.105 -5.198 -17.437 1.00 72.50 86 ASN A C 1
ATOM 642 O O . ASN A 1 86 ? 12.766 -5.405 -18.596 1.00 72.50 86 ASN A O 1
ATOM 646 N N . THR A 1 87 ? 14.389 -5.174 -17.089 1.00 66.94 87 THR A N 1
ATOM 647 C CA . THR A 1 87 ? 15.495 -5.525 -18.000 1.00 66.94 87 THR A CA 1
ATOM 648 C C . THR A 1 87 ? 15.737 -7.036 -18.118 1.00 66.94 87 THR A C 1
ATOM 650 O O . THR A 1 87 ? 16.779 -7.441 -18.635 1.00 66.94 87 THR A O 1
ATOM 653 N N . ARG A 1 88 ? 14.812 -7.860 -17.609 1.00 57.84 88 ARG A N 1
ATOM 654 C CA . ARG A 1 88 ? 14.921 -9.324 -17.563 1.00 57.84 88 ARG A CA 1
ATOM 655 C C . ARG A 1 88 ? 14.542 -9.976 -18.887 1.00 57.84 88 ARG A C 1
ATOM 657 O O . ARG A 1 88 ? 13.602 -9.478 -19.541 1.00 57.84 88 ARG A O 1
#

Secondary structure (DSSP, 8-state):
-HHHHHHHHHHHHHHHHHHHHHHHHHH----TT-EEEE---SSTTTTEEEEEEEE--BPP--STTHHHHHTS--B--EEEEEEEE---